Protein AF-A0A6B8RFM4-F1 (afdb_monomer_lite)

Structure (mmCIF, N/CA/C/O backbone):
data_AF-A0A6B8RFM4-F1
#
_entry.id   AF-A0A6B8RFM4-F1
#
loop_
_atom_site.group_PDB
_atom_site.id
_atom_site.type_symbol
_atom_site.label_atom_id
_atom_site.label_alt_id
_atom_site.label_comp_id
_atom_site.label_asym_id
_atom_site.label_entity_id
_atom_site.label_seq_id
_atom_site.pdbx_PDB_ins_code
_atom_site.Cartn_x
_atom_site.Cartn_y
_atom_site.Cartn_z
_atom_site.occupancy
_atom_site.B_iso_or_equiv
_atom_site.auth_seq_id
_atom_site.auth_comp_id
_atom_site.auth_asym_id
_atom_site.auth_atom_id
_atom_site.pdbx_PDB_model_num
ATOM 1 N N . MET A 1 1 ? -20.238 0.587 38.667 1.00 52.53 1 MET A N 1
ATOM 2 C CA . MET A 1 1 ? -18.972 1.293 38.981 1.00 52.53 1 MET A CA 1
ATOM 3 C C . MET A 1 1 ? -17.777 0.647 38.279 1.00 52.53 1 MET A C 1
ATOM 5 O O . MET A 1 1 ? -17.278 1.250 37.342 1.00 52.53 1 MET A O 1
ATOM 9 N N . ALA A 1 2 ? -17.365 -0.583 38.620 1.00 52.84 2 ALA A N 1
ATOM 10 C CA . ALA A 1 2 ? -16.204 -1.233 37.984 1.00 52.84 2 ALA A CA 1
ATOM 11 C C . ALA A 1 2 ? -16.351 -1.450 36.460 1.00 52.84 2 ALA A C 1
ATOM 13 O O . ALA A 1 2 ? -15.422 -1.159 35.716 1.00 52.84 2 ALA A O 1
ATOM 14 N N . ALA A 1 3 ? -17.536 -1.865 35.991 1.00 56.16 3 ALA A N 1
ATOM 15 C CA . ALA A 1 3 ? -17.809 -2.074 34.562 1.00 56.16 3 ALA A CA 1
ATOM 16 C C . ALA A 1 3 ? -17.709 -0.782 33.722 1.00 56.16 3 ALA A C 1
ATOM 18 O O . ALA A 1 3 ? -17.199 -0.810 32.604 1.00 56.16 3 ALA A O 1
ATOM 19 N N . LEU A 1 4 ? -18.133 0.352 34.294 1.00 63.03 4 LEU A N 1
ATOM 20 C CA . LEU A 1 4 ? -18.052 1.675 33.663 1.00 63.03 4 LEU A CA 1
ATOM 21 C C . LEU A 1 4 ? -16.602 2.179 33.588 1.00 63.03 4 LEU A C 1
ATOM 23 O O . LEU A 1 4 ? -16.192 2.753 32.586 1.00 63.03 4 LEU A O 1
ATOM 27 N N . LEU A 1 5 ? -15.794 1.917 34.620 1.00 68.81 5 LEU A N 1
ATOM 28 C CA . LEU A 1 5 ? -14.362 2.240 34.623 1.00 68.81 5 LEU A CA 1
ATOM 29 C C . LEU A 1 5 ? -13.587 1.420 33.582 1.00 68.81 5 LEU A C 1
ATOM 31 O O . LEU A 1 5 ? -12.747 1.973 32.873 1.00 68.81 5 LEU A O 1
ATOM 35 N N . SER A 1 6 ? -13.897 0.127 33.436 1.00 68.94 6 SER A N 1
ATOM 36 C CA . SER A 1 6 ? -13.276 -0.715 32.406 1.00 68.94 6 SER A CA 1
ATOM 37 C C . SER A 1 6 ? -13.669 -0.307 30.985 1.00 68.94 6 SER A C 1
ATOM 39 O O . SER A 1 6 ? -12.820 -0.329 30.098 1.00 68.94 6 SER A O 1
ATOM 41 N N . SER A 1 7 ? -14.919 0.115 30.756 1.00 64.62 7 SER A N 1
ATOM 42 C CA . SER A 1 7 ? -15.369 0.568 29.434 1.00 64.62 7 SER A CA 1
ATOM 43 C C . SER A 1 7 ? -14.769 1.921 29.049 1.00 64.62 7 SER A C 1
ATOM 45 O O . SER A 1 7 ? -14.331 2.090 27.915 1.00 64.62 7 SER A O 1
ATOM 47 N N . ILE A 1 8 ? -14.661 2.854 30.002 1.00 74.88 8 ILE A N 1
ATOM 48 C CA . ILE A 1 8 ? -13.979 4.144 29.806 1.00 74.88 8 ILE A CA 1
ATOM 49 C C . ILE A 1 8 ? -12.496 3.924 29.494 1.00 74.88 8 ILE A C 1
ATOM 51 O O . ILE A 1 8 ? -11.968 4.518 28.559 1.00 74.88 8 ILE A O 1
ATOM 55 N N . SER A 1 9 ? -11.826 3.029 30.226 1.00 74.00 9 SER A N 1
ATOM 56 C CA . SER A 1 9 ? -10.418 2.719 29.968 1.00 74.00 9 SER A CA 1
ATOM 57 C C . SER A 1 9 ? -10.200 2.107 28.583 1.00 74.00 9 SER A C 1
ATOM 59 O O . SER A 1 9 ? -9.166 2.369 27.976 1.00 74.00 9 SER A O 1
ATOM 61 N N . LEU A 1 10 ? -11.147 1.310 28.080 1.00 69.94 10 LEU A N 1
ATOM 62 C CA . LEU A 1 10 ? -11.058 0.691 26.758 1.00 69.94 10 LEU A CA 1
ATOM 63 C C . LEU A 1 10 ? -11.267 1.710 25.626 1.00 69.94 10 LEU A C 1
ATOM 65 O O . LEU A 1 10 ? -10.561 1.654 24.622 1.00 69.94 10 LEU A O 1
ATOM 69 N N . LEU A 1 11 ? -12.168 2.680 25.817 1.00 69.00 11 LEU A N 1
ATOM 70 C CA . LEU A 1 11 ? -12.361 3.806 24.893 1.00 69.00 11 LEU A CA 1
ATOM 71 C C . LEU A 1 11 ? -11.138 4.721 24.854 1.00 69.00 11 LEU A C 1
ATOM 73 O O . LEU A 1 11 ? -10.672 5.056 23.772 1.00 69.00 11 LEU A O 1
ATOM 77 N N . LEU A 1 12 ? -10.571 5.057 26.018 1.00 72.56 12 LEU A N 1
ATOM 78 C CA . LEU A 1 12 ? -9.352 5.869 26.120 1.00 72.56 12 LEU A CA 1
ATOM 79 C C . LEU A 1 12 ? -8.122 5.158 25.537 1.00 72.56 12 LEU A C 1
ATOM 81 O O . LEU A 1 12 ? -7.228 5.799 24.990 1.00 72.56 12 LEU A O 1
ATOM 85 N N . LEU A 1 13 ? -8.057 3.828 25.644 1.00 70.69 13 LEU A N 1
ATOM 86 C CA . LEU A 1 13 ? -6.995 3.047 25.013 1.00 70.69 13 LEU A CA 1
ATOM 87 C C . LEU A 1 13 ? -7.167 3.018 23.487 1.00 70.69 13 LEU A C 1
ATOM 89 O O . LEU A 1 13 ? -6.181 3.149 22.766 1.00 70.69 13 LEU A O 1
ATOM 93 N N . GLY A 1 14 ? -8.408 2.896 23.005 1.00 67.75 14 GLY A N 1
ATOM 94 C CA . GLY A 1 14 ? -8.749 2.984 21.586 1.00 67.75 14 GLY A CA 1
ATOM 95 C C . GLY A 1 14 ? -8.429 4.354 20.986 1.00 67.75 14 GLY A C 1
ATOM 96 O O . GLY A 1 14 ? -7.760 4.417 19.958 1.00 67.75 14 GLY A O 1
ATOM 97 N N . SER A 1 15 ? -8.820 5.443 21.653 1.00 69.44 15 SER A N 1
ATOM 98 C CA . SER A 1 15 ? -8.539 6.816 21.206 1.00 69.44 15 SER A CA 1
ATOM 99 C C . SER A 1 15 ? -7.036 7.106 21.163 1.00 69.44 15 SER A C 1
ATOM 101 O O . SER A 1 15 ? -6.520 7.665 20.192 1.00 69.44 15 SER A O 1
ATOM 103 N N . ARG A 1 16 ? -6.286 6.622 22.162 1.00 69.56 16 ARG A N 1
ATOM 104 C CA . ARG A 1 16 ? -4.822 6.725 22.201 1.00 69.56 16 ARG A CA 1
ATOM 105 C C . ARG A 1 16 ? -4.147 5.953 21.062 1.00 69.56 16 ARG A C 1
ATOM 107 O O . ARG A 1 16 ? -3.241 6.486 20.425 1.00 69.56 16 ARG A O 1
ATOM 114 N N . LEU A 1 17 ? -4.622 4.744 20.759 1.00 65.19 17 LEU A N 1
ATOM 115 C CA . LEU A 1 17 ? -4.169 3.951 19.608 1.00 65.19 17 LEU A CA 1
ATOM 116 C C . LEU A 1 17 ? -4.446 4.659 18.272 1.00 65.19 17 LEU A C 1
ATOM 118 O O . LEU A 1 17 ? -3.625 4.607 17.358 1.00 65.19 17 LEU A O 1
ATOM 122 N N . MET A 1 18 ? -5.581 5.349 18.158 1.00 62.81 18 MET A N 1
ATOM 123 C CA . MET A 1 18 ? -5.950 6.100 16.954 1.00 62.81 18 MET A CA 1
ATOM 124 C C . MET A 1 18 ? -5.060 7.332 16.740 1.00 62.81 18 MET A C 1
ATOM 126 O O . MET A 1 18 ? -4.626 7.579 15.609 1.00 62.81 18 MET A O 1
ATOM 130 N N . LEU A 1 19 ? -4.714 8.045 17.820 1.00 60.44 19 LEU A N 1
ATOM 131 C CA . LEU A 1 19 ? -3.758 9.159 17.801 1.00 60.44 19 LEU A CA 1
ATOM 132 C C . LEU A 1 19 ? -2.352 8.703 17.375 1.00 60.44 19 LEU A C 1
ATOM 134 O O . LEU A 1 19 ? -1.737 9.331 16.512 1.00 60.44 19 LEU A O 1
ATOM 138 N N . GLU A 1 20 ? -1.866 7.574 17.899 1.00 60.88 20 GLU A N 1
ATOM 139 C CA . GLU A 1 20 ? -0.554 7.006 17.539 1.00 60.88 20 GLU A CA 1
ATOM 140 C C . GLU A 1 20 ? -0.459 6.590 16.056 1.00 60.88 20 GLU A C 1
ATOM 142 O O . GLU A 1 20 ? 0.623 6.592 15.466 1.00 60.88 20 GLU A O 1
ATOM 147 N N . LEU A 1 21 ? -1.590 6.292 15.404 1.00 58.84 21 LEU A N 1
ATOM 148 C CA . LEU A 1 21 ? -1.656 5.892 13.991 1.00 58.84 21 LEU A CA 1
ATOM 149 C C . LEU A 1 21 ? -1.830 7.071 13.006 1.00 58.84 21 LEU A C 1
ATOM 151 O O . LEU A 1 21 ? -1.908 6.862 11.779 1.00 58.84 21 LEU A O 1
ATOM 155 N N . ASN A 1 22 ? -1.856 8.312 13.512 1.00 56.03 22 ASN A N 1
ATOM 156 C CA . ASN A 1 22 ? -1.957 9.560 12.744 1.00 56.03 22 ASN A CA 1
ATOM 157 C C . ASN A 1 22 ? -3.126 9.550 11.731 1.00 56.03 22 ASN A C 1
ATOM 159 O O . ASN A 1 22 ? -2.982 10.005 10.590 1.00 56.03 22 ASN A O 1
ATOM 163 N N . ILE A 1 23 ? -4.236 8.866 12.054 1.00 59.03 23 ILE A N 1
ATOM 164 C CA . ILE A 1 23 ? -5.500 8.869 11.288 1.00 59.03 23 ILE A CA 1
ATOM 165 C C . ILE A 1 23 ? -6.128 10.234 11.529 1.00 59.03 23 ILE A C 1
ATOM 167 O O . ILE A 1 23 ? -6.185 10.657 12.676 1.00 59.03 23 ILE A O 1
ATOM 171 N N . GLN A 1 24 ? -6.453 10.963 10.454 1.00 49.69 24 GLN A N 1
ATOM 172 C CA . GLN A 1 24 ? -6.840 12.370 10.556 1.00 49.69 24 GLN A CA 1
ATOM 173 C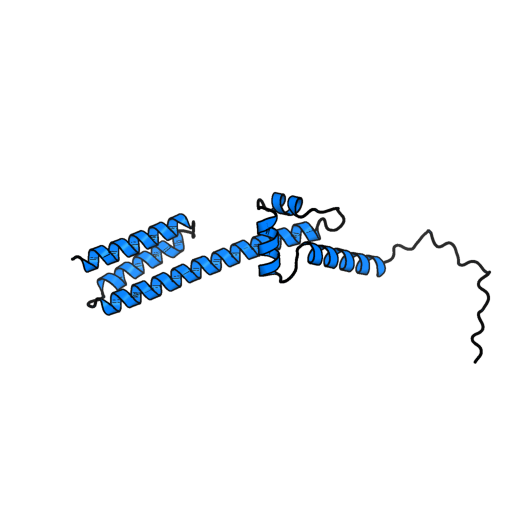 C . GLN A 1 24 ? -7.918 12.541 11.630 1.00 49.69 24 GLN A C 1
ATOM 175 O O . GLN A 1 24 ? -8.978 11.925 11.560 1.00 49.69 24 GLN A O 1
ATOM 180 N N . ALA A 1 25 ? -7.584 13.352 12.633 1.00 51.72 25 ALA A N 1
ATOM 181 C CA . ALA A 1 25 ? -8.282 13.469 13.908 1.00 51.72 25 ALA A CA 1
ATOM 182 C C . ALA A 1 25 ? -9.744 13.942 13.790 1.00 51.72 25 ALA A C 1
ATOM 184 O O . ALA A 1 25 ? -10.505 13.803 14.737 1.00 51.72 25 ALA A O 1
ATOM 185 N N . GLN A 1 26 ? -10.152 14.452 12.627 1.00 46.28 26 GLN A N 1
ATOM 186 C CA . GLN A 1 26 ? -11.404 15.185 12.465 1.00 46.28 26 GLN A CA 1
ATOM 187 C C . GLN A 1 26 ? -12.635 14.289 12.231 1.00 46.28 26 GLN A C 1
ATOM 189 O O . GLN A 1 26 ? -13.698 14.584 12.755 1.00 46.28 26 GLN A O 1
ATOM 194 N N . GLU A 1 27 ? -12.506 13.153 11.532 1.00 52.97 27 GLU A N 1
ATOM 195 C CA . GLU A 1 27 ? -13.623 12.191 11.375 1.00 52.97 27 GLU A CA 1
ATOM 196 C C . GLU A 1 27 ? -13.824 11.299 12.613 1.00 52.97 27 GLU A C 1
ATOM 198 O O . GLU A 1 27 ? -14.869 10.668 12.778 1.00 52.97 27 GLU A O 1
ATOM 203 N N . MET A 1 28 ? -12.813 11.211 13.482 1.00 52.06 28 MET A N 1
ATOM 204 C CA . MET A 1 28 ? -12.839 10.338 14.659 1.00 52.06 28 MET A CA 1
ATOM 205 C C . MET A 1 28 ? -13.440 11.021 15.884 1.00 52.06 28 MET A C 1
ATOM 207 O O . MET A 1 28 ? -14.125 10.353 16.653 1.00 52.06 28 MET A O 1
ATOM 211 N N . GLU A 1 29 ? -13.263 12.336 16.033 1.00 56.75 29 GLU A N 1
ATOM 212 C CA . GLU A 1 29 ? -13.833 13.107 17.147 1.00 56.75 29 GLU A CA 1
ATOM 213 C C . GLU A 1 29 ? -15.374 13.045 17.163 1.00 56.75 29 GLU A C 1
ATOM 215 O O . GLU A 1 29 ? -15.984 12.800 18.205 1.00 56.75 29 GLU A O 1
ATOM 220 N N . GLU A 1 30 ? -16.014 13.156 15.992 1.00 59.56 30 GLU A N 1
ATOM 221 C CA . GLU A 1 30 ? -17.473 13.028 15.850 1.00 59.56 30 GLU A CA 1
ATOM 222 C C . GLU A 1 30 ? -17.966 11.612 16.187 1.00 59.56 30 GLU A C 1
ATOM 224 O O . GLU A 1 30 ? -19.002 11.433 16.838 1.00 59.56 30 GLU A O 1
ATOM 229 N N . ARG A 1 31 ? -17.199 10.584 15.797 1.00 62.72 31 ARG A N 1
ATOM 230 C CA . ARG A 1 31 ? -17.524 9.188 16.116 1.00 62.72 31 ARG A CA 1
ATOM 231 C C . ARG A 1 31 ? -17.388 8.907 17.601 1.00 62.72 31 ARG A C 1
ATOM 233 O O . ARG A 1 31 ? -18.284 8.284 18.164 1.00 62.72 31 ARG A O 1
ATOM 240 N N . GLU A 1 32 ? -16.331 9.389 18.247 1.00 63.12 32 GLU A N 1
ATOM 241 C CA . GLU A 1 32 ? -16.162 9.242 19.692 1.00 63.12 32 GLU A CA 1
ATOM 242 C C . GLU A 1 32 ? -17.321 9.886 20.453 1.00 63.12 32 GLU A C 1
ATOM 244 O O . GLU A 1 32 ? -17.889 9.246 21.338 1.00 63.12 32 GLU A O 1
ATOM 249 N N . HIS A 1 33 ? -17.750 11.090 20.061 1.00 67.00 33 HIS A N 1
ATOM 250 C CA . HIS A 1 33 ? -18.893 11.755 20.689 1.00 67.00 33 HIS A CA 1
ATOM 251 C C . HIS A 1 33 ? -20.193 10.945 20.546 1.00 67.00 33 HIS A C 1
ATOM 253 O O . HIS A 1 33 ? -20.909 10.735 21.526 1.00 67.00 33 HIS A O 1
ATOM 259 N N . SER A 1 34 ? -20.456 10.398 19.354 1.00 68.88 34 SER A N 1
ATOM 260 C CA . SER A 1 34 ? -21.627 9.541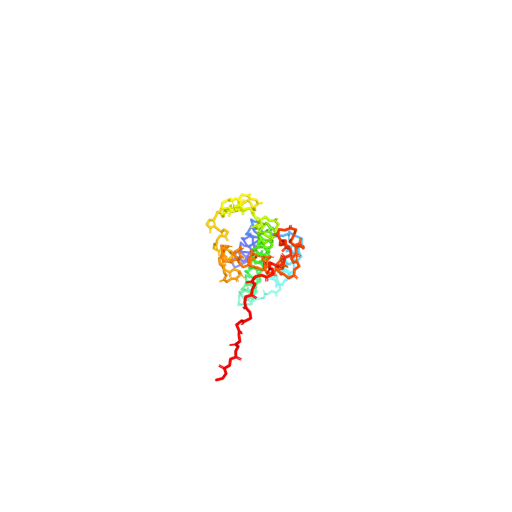 19.120 1.00 68.88 34 SER A CA 1
ATOM 261 C C . SER A 1 34 ? -21.588 8.238 19.934 1.00 68.88 34 SER A C 1
ATOM 263 O O . SER A 1 34 ? -22.610 7.787 20.450 1.00 68.88 34 SER A O 1
ATOM 265 N N . LEU A 1 35 ? -20.403 7.647 20.117 1.00 67.75 35 LEU A N 1
ATOM 266 C CA . LEU A 1 35 ? -20.228 6.417 20.887 1.00 67.75 35 LEU A CA 1
ATOM 267 C C . LEU A 1 35 ? -20.472 6.652 22.376 1.00 67.75 35 LEU A C 1
ATOM 269 O O . LEU A 1 35 ? -21.118 5.821 23.014 1.00 67.75 35 LEU A O 1
ATOM 273 N N . TRP A 1 36 ? -20.027 7.790 22.917 1.00 66.00 36 TRP A N 1
ATOM 274 C CA . TRP A 1 36 ? -20.318 8.171 24.299 1.00 66.00 36 TRP A CA 1
ATOM 275 C C . TRP A 1 36 ? -21.823 8.255 24.568 1.00 66.00 36 TRP A C 1
ATOM 277 O O . TRP A 1 36 ? -22.284 7.711 25.574 1.00 66.00 36 TRP A O 1
ATOM 287 N N . GLU A 1 37 ? -22.607 8.840 23.658 1.00 70.06 37 GLU A N 1
ATOM 288 C CA . GLU A 1 37 ? -24.067 8.886 23.809 1.00 70.06 37 GLU A CA 1
ATOM 289 C C . GLU A 1 37 ? -24.719 7.499 23.790 1.00 70.06 37 GLU A C 1
ATOM 291 O O . GLU A 1 37 ? -25.631 7.235 24.579 1.00 70.06 37 GLU A O 1
ATOM 296 N N . LEU A 1 38 ? -24.266 6.598 22.912 1.00 70.50 38 LEU A N 1
ATOM 297 C CA . LEU A 1 38 ? -24.808 5.241 22.869 1.00 70.50 38 LEU A CA 1
ATOM 298 C C . LEU A 1 38 ? -24.403 4.418 24.098 1.00 70.50 38 LEU A C 1
ATOM 300 O O . LEU A 1 38 ? -25.215 3.646 24.598 1.00 70.50 38 LEU A O 1
ATOM 304 N N . ILE A 1 39 ? -23.180 4.583 24.607 1.00 70.44 39 ILE A N 1
ATOM 305 C CA . ILE A 1 39 ? -22.674 3.849 25.777 1.00 70.44 39 ILE A CA 1
ATOM 306 C C . ILE A 1 39 ? -23.445 4.221 27.044 1.00 70.44 39 ILE A C 1
ATOM 308 O O . ILE A 1 39 ? -23.758 3.344 27.845 1.00 70.44 39 ILE A O 1
ATOM 312 N N . ILE A 1 40 ? -23.788 5.500 27.210 1.00 69.50 40 ILE A N 1
ATOM 313 C CA . ILE A 1 40 ? -24.563 5.989 28.360 1.00 69.50 40 ILE A CA 1
ATOM 314 C C . ILE A 1 40 ? -26.012 5.472 28.325 1.00 69.50 40 ILE A C 1
ATOM 316 O O . ILE A 1 40 ? -26.624 5.298 29.376 1.00 69.50 40 ILE A O 1
ATOM 320 N N . LYS A 1 41 ? -26.555 5.189 27.134 1.00 73.62 41 LYS A N 1
ATOM 321 C CA . LYS A 1 41 ? -27.925 4.679 26.950 1.00 73.62 41 LYS A CA 1
ATOM 322 C C . LYS A 1 41 ? -28.069 3.166 27.137 1.00 73.62 41 LYS A C 1
ATOM 324 O O . LYS A 1 41 ? -29.197 2.681 27.133 1.00 73.62 41 LYS A O 1
ATOM 329 N N . GLN A 1 42 ? -26.977 2.413 27.275 1.00 65.75 42 GLN A N 1
ATOM 330 C CA . GLN A 1 42 ? -27.056 0.958 27.406 1.00 65.75 42 GLN A CA 1
ATOM 331 C C . GLN A 1 42 ? -27.245 0.521 28.861 1.00 65.75 42 GLN A C 1
ATOM 333 O O . GLN A 1 42 ? -26.414 0.798 29.724 1.00 65.75 42 GLN A O 1
ATOM 338 N N . GLU A 1 43 ? -28.316 -0.231 29.119 1.00 66.00 43 GLU A N 1
ATOM 339 C CA . GLU A 1 43 ? -28.641 -0.757 30.452 1.00 66.00 43 GLU A CA 1
ATOM 340 C C . GLU A 1 43 ? -27.946 -2.094 30.755 1.00 66.00 43 GLU A C 1
ATOM 342 O O . GLU A 1 43 ? -27.811 -2.473 31.921 1.00 66.00 43 GLU A O 1
ATOM 347 N N . THR A 1 44 ? -27.468 -2.815 29.730 1.00 74.12 44 THR A N 1
ATOM 348 C CA . THR A 1 44 ? -26.880 -4.151 29.899 1.00 74.12 44 THR A CA 1
ATOM 349 C C . THR A 1 44 ? -25.415 -4.234 29.465 1.00 74.12 44 THR A C 1
ATOM 351 O O . THR A 1 44 ? -24.974 -3.661 28.468 1.00 74.12 44 THR A O 1
ATOM 354 N N . ILE A 1 45 ? -24.643 -5.035 30.207 1.00 72.00 45 ILE A N 1
ATOM 355 C CA . ILE A 1 45 ? -23.234 -5.343 29.905 1.00 72.00 45 ILE A CA 1
ATOM 356 C C . ILE A 1 45 ? -23.092 -6.054 28.547 1.00 72.00 45 ILE A C 1
ATOM 358 O O . ILE A 1 45 ? -22.076 -5.904 27.867 1.00 72.00 45 ILE A O 1
ATOM 362 N N . LEU A 1 46 ? -24.104 -6.828 28.142 1.00 73.75 46 LEU A N 1
ATOM 363 C CA . LEU A 1 46 ? -24.107 -7.569 26.881 1.00 73.75 46 LEU A CA 1
ATOM 364 C C . LEU A 1 46 ? -24.172 -6.633 25.674 1.00 73.75 46 LEU A C 1
ATOM 366 O O . LEU A 1 46 ? -23.430 -6.830 24.711 1.00 73.75 46 LEU A O 1
ATOM 370 N N . ASP A 1 47 ? -25.014 -5.606 25.733 1.00 73.56 47 ASP A N 1
ATOM 371 C CA . ASP A 1 47 ? -25.156 -4.656 24.632 1.00 73.56 47 ASP A CA 1
ATOM 372 C C . ASP A 1 47 ? -23.955 -3.712 24.544 1.00 73.56 47 ASP A C 1
ATOM 374 O O . ASP A 1 47 ? -23.482 -3.401 23.450 1.00 73.56 47 ASP A O 1
ATOM 378 N N . LEU A 1 48 ? -23.367 -3.366 25.692 1.00 70.25 48 LEU A N 1
ATOM 379 C CA . LEU A 1 48 ? -22.108 -2.627 25.744 1.00 70.25 48 LEU A CA 1
ATOM 380 C C . LEU A 1 48 ? -20.955 -3.418 25.106 1.00 70.25 48 LEU A C 1
ATOM 382 O O . LEU A 1 48 ? -20.175 -2.858 24.336 1.00 70.25 48 LEU A O 1
ATOM 386 N N . ARG A 1 49 ? -20.869 -4.732 25.358 1.00 73.19 49 ARG A N 1
ATOM 387 C CA . ARG A 1 49 ? -19.868 -5.600 24.718 1.00 73.19 49 ARG A CA 1
ATOM 388 C C . ARG A 1 49 ? -20.013 -5.608 23.194 1.00 73.19 49 ARG A C 1
ATOM 390 O O . ARG A 1 49 ? -19.007 -5.473 22.504 1.00 73.19 49 ARG A O 1
ATOM 397 N N . LYS A 1 50 ? -21.238 -5.738 22.675 1.00 78.00 50 LYS A N 1
ATOM 398 C CA . LYS A 1 50 ? -21.499 -5.722 21.222 1.00 78.00 50 LYS A CA 1
ATOM 399 C C . LYS A 1 50 ? -21.092 -4.397 20.581 1.00 78.00 50 LYS A C 1
ATOM 401 O O . LYS A 1 50 ? -20.532 -4.387 19.490 1.00 78.00 50 LYS A O 1
ATOM 406 N N . LEU A 1 51 ? -21.357 -3.287 21.265 1.00 74.81 51 LEU A N 1
ATOM 407 C CA . LEU A 1 51 ? -21.024 -1.954 20.771 1.00 74.81 51 LEU A CA 1
ATOM 408 C C . LEU A 1 51 ? -19.508 -1.745 20.680 1.00 74.81 51 LEU A C 1
ATOM 410 O O . LEU A 1 51 ? -19.006 -1.263 19.667 1.00 74.81 51 LEU A O 1
ATOM 414 N N . VAL A 1 52 ? -18.773 -2.186 21.703 1.00 72.38 52 VAL A N 1
ATOM 415 C CA . VAL A 1 52 ? -17.304 -2.187 21.701 1.00 72.38 52 VAL A CA 1
ATOM 416 C C . VAL A 1 52 ? -16.748 -3.072 20.586 1.00 72.38 52 VAL A C 1
ATOM 418 O O . VAL A 1 52 ? -15.824 -2.668 19.886 1.00 72.38 52 VAL A O 1
ATOM 421 N N . GLU A 1 53 ? -17.299 -4.271 20.408 1.00 77.19 53 GLU A N 1
ATOM 422 C CA . GLU A 1 53 ? -16.861 -5.199 19.363 1.00 77.19 53 GLU A CA 1
ATOM 423 C C . GLU A 1 53 ? -17.046 -4.597 17.964 1.00 77.19 53 GLU A C 1
ATOM 425 O O . GLU A 1 53 ? -16.108 -4.597 17.167 1.00 77.19 53 GLU A O 1
ATOM 430 N N . SER A 1 54 ? -18.205 -3.986 17.701 1.00 77.56 54 SER A N 1
ATOM 431 C CA . SER A 1 54 ? -18.461 -3.254 16.456 1.00 77.56 54 SER A CA 1
ATOM 432 C C . SER A 1 54 ? -17.463 -2.113 16.246 1.00 77.56 54 SER A C 1
ATOM 434 O O . SER A 1 54 ? -16.909 -1.972 15.157 1.00 77.56 54 SER A O 1
ATOM 436 N N . TYR A 1 55 ? -17.190 -1.327 17.291 1.00 75.19 55 TYR A N 1
ATOM 437 C CA . TYR A 1 55 ? -16.243 -0.216 17.215 1.00 75.19 55 TYR A CA 1
ATOM 438 C C . TYR A 1 55 ? -14.823 -0.685 16.873 1.00 75.19 55 TYR A C 1
ATOM 440 O O . TYR A 1 55 ? -14.171 -0.114 16.000 1.00 75.19 55 TYR A O 1
ATOM 448 N N . LEU A 1 56 ? -14.348 -1.756 17.514 1.00 70.94 56 LEU A N 1
ATOM 449 C CA . LEU A 1 56 ? -13.019 -2.306 17.242 1.00 70.94 56 LEU A CA 1
ATOM 450 C C . LEU A 1 56 ? -12.900 -2.841 15.812 1.00 70.94 56 LEU A C 1
ATOM 452 O O . LEU A 1 56 ? -11.871 -2.631 15.171 1.00 70.94 56 LEU A O 1
ATOM 456 N N . ILE A 1 57 ? -13.947 -3.484 15.287 1.00 79.44 57 ILE A N 1
ATOM 457 C CA . ILE A 1 57 ? -13.979 -3.944 13.892 1.00 79.44 57 ILE A CA 1
ATOM 458 C C . ILE A 1 57 ? -13.871 -2.756 12.929 1.00 79.44 57 ILE A C 1
ATOM 460 O O . ILE A 1 57 ? -13.083 -2.803 11.981 1.00 79.44 57 ILE A O 1
ATOM 464 N N . ASP A 1 58 ? -14.608 -1.675 13.184 1.00 75.12 58 ASP A N 1
ATOM 465 C CA . ASP A 1 58 ? -14.548 -0.464 12.365 1.00 75.12 58 ASP A CA 1
ATOM 466 C C . ASP A 1 58 ? -13.168 0.193 12.400 1.00 75.12 58 ASP A C 1
ATOM 468 O O . ASP A 1 58 ? -12.632 0.564 11.353 1.00 75.12 58 ASP A O 1
ATOM 472 N N . VAL A 1 59 ? -12.552 0.271 13.579 1.00 70.50 59 VAL A N 1
ATOM 473 C CA . VAL A 1 59 ? -11.176 0.754 13.740 1.00 70.50 59 VAL A CA 1
ATOM 474 C C . VAL A 1 59 ? -10.198 -0.121 12.949 1.00 70.50 59 VAL A C 1
ATOM 476 O O . VAL A 1 59 ? -9.397 0.398 12.168 1.00 70.50 59 VAL A O 1
ATOM 479 N N . CYS A 1 60 ? -10.282 -1.448 13.075 1.00 74.88 60 CYS A N 1
ATOM 480 C CA . CYS A 1 60 ? -9.442 -2.375 12.315 1.00 74.88 60 CYS A CA 1
ATOM 481 C C . CYS A 1 60 ? -9.606 -2.199 10.797 1.00 74.88 60 CYS A C 1
ATOM 483 O O . CYS A 1 60 ? -8.606 -2.193 10.071 1.00 74.88 60 CYS A O 1
ATOM 485 N N . ARG A 1 61 ? -10.841 -2.009 10.318 1.00 76.19 61 ARG A N 1
ATOM 486 C CA . ARG A 1 61 ? -11.141 -1.754 8.904 1.00 76.19 61 ARG A CA 1
ATOM 487 C C . ARG A 1 61 ? -10.480 -0.469 8.409 1.00 76.19 61 ARG A C 1
ATOM 489 O O . ARG A 1 61 ? -9.763 -0.507 7.412 1.00 76.19 61 ARG A O 1
ATOM 496 N N . LEU A 1 62 ? -10.641 0.635 9.134 1.00 69.56 62 LEU A N 1
ATOM 497 C CA . LEU A 1 62 ? -10.067 1.938 8.778 1.00 69.56 62 LEU A CA 1
ATOM 498 C C . LEU A 1 62 ? -8.532 1.910 8.739 1.00 69.56 62 LEU A C 1
ATOM 500 O O . LEU A 1 62 ? -7.902 2.481 7.843 1.00 69.56 62 LEU A O 1
ATOM 504 N N . ILE A 1 63 ? -7.908 1.196 9.682 1.00 70.94 63 ILE A N 1
ATOM 505 C CA . ILE A 1 63 ? -6.456 0.970 9.682 1.00 70.94 63 ILE A CA 1
ATOM 506 C C . ILE A 1 63 ? -6.035 0.200 8.422 1.00 70.94 63 ILE A C 1
ATOM 508 O O . ILE A 1 63 ? -5.036 0.556 7.788 1.00 70.94 63 ILE A O 1
ATOM 512 N N . GLY A 1 64 ? -6.790 -0.838 8.051 1.00 69.88 64 GLY A N 1
ATOM 513 C CA . GLY A 1 64 ? -6.560 -1.629 6.843 1.00 69.88 64 GLY A CA 1
ATOM 514 C C . GLY A 1 64 ? -6.663 -0.798 5.563 1.00 69.88 64 GLY A C 1
ATOM 515 O O . GLY A 1 64 ? -5.732 -0.791 4.755 1.00 69.88 64 GLY A O 1
ATOM 516 N N . GLU A 1 65 ? -7.744 -0.034 5.411 1.00 67.88 65 GLU A N 1
ATOM 517 C CA . GLU A 1 65 ? -7.993 0.833 4.252 1.00 67.88 65 GLU A CA 1
ATOM 518 C C . GLU A 1 65 ? -6.888 1.880 4.078 1.00 67.88 65 GLU A C 1
ATOM 520 O O . GLU A 1 65 ? -6.368 2.066 2.977 1.00 67.88 65 GLU A O 1
ATOM 525 N N . LYS A 1 66 ? -6.430 2.503 5.168 1.00 66.88 66 LYS A N 1
ATOM 526 C CA . LYS A 1 66 ? -5.348 3.493 5.113 1.00 66.88 66 LYS A CA 1
ATOM 527 C C . LYS A 1 66 ? -3.990 2.873 4.785 1.00 66.88 66 LYS A C 1
ATOM 529 O O . LYS A 1 66 ? -3.199 3.478 4.056 1.00 66.88 66 LYS A O 1
ATOM 534 N N . ARG A 1 67 ? -3.692 1.679 5.310 1.00 66.31 67 ARG A N 1
ATOM 535 C CA . ARG A 1 67 ? -2.477 0.929 4.939 1.00 66.31 67 ARG A CA 1
ATOM 536 C C . ARG A 1 67 ? -2.506 0.544 3.459 1.00 66.31 67 ARG A C 1
ATOM 538 O O . ARG A 1 67 ? -1.489 0.705 2.784 1.00 66.31 67 ARG A O 1
ATOM 545 N N . SER A 1 68 ? -3.662 0.129 2.938 1.00 67.44 68 SER A N 1
ATOM 546 C CA . SER A 1 68 ? -3.855 -0.136 1.505 1.00 67.44 68 SER A CA 1
ATOM 547 C C . SER A 1 68 ? -3.737 1.142 0.657 1.00 67.44 68 SER A C 1
ATOM 549 O O . SER A 1 68 ? -3.071 1.153 -0.370 1.00 67.44 68 SER A O 1
ATOM 551 N N . GLY A 1 69 ? -4.290 2.272 1.106 1.00 72.50 69 GLY A N 1
ATOM 552 C CA . GLY A 1 69 ? -4.161 3.554 0.404 1.00 72.50 69 GLY A CA 1
ATOM 553 C C . GLY A 1 69 ? -2.714 4.053 0.329 1.00 72.50 69 GLY A C 1
ATOM 554 O O . GLY A 1 69 ? -2.241 4.450 -0.736 1.00 72.50 69 GLY A O 1
ATOM 555 N N . LYS A 1 70 ? -1.971 3.977 1.443 1.00 71.00 70 LYS A N 1
ATOM 556 C CA . LYS A 1 70 ? -0.542 4.334 1.477 1.00 71.00 70 LYS A CA 1
ATOM 557 C C . LYS A 1 70 ? 0.302 3.420 0.593 1.00 71.00 70 LYS A C 1
ATOM 559 O O . LYS A 1 70 ? 1.173 3.912 -0.116 1.00 71.00 70 LYS A O 1
ATOM 564 N N . SER A 1 71 ? 0.058 2.110 0.633 1.00 75.69 71 SER A N 1
ATOM 565 C CA . SER A 1 71 ? 0.777 1.154 -0.216 1.00 75.69 71 SER A CA 1
ATOM 566 C C . SER A 1 71 ? 0.502 1.402 -1.694 1.00 75.69 71 SER A C 1
ATOM 568 O O . SER A 1 71 ? 1.460 1.553 -2.444 1.00 75.69 71 SER A O 1
ATOM 570 N N . LYS A 1 72 ? -0.759 1.590 -2.104 1.00 81.00 72 LYS A N 1
ATOM 571 C CA . LYS A 1 72 ? -1.115 1.973 -3.482 1.00 81.00 72 LYS A CA 1
ATOM 572 C C . LYS A 1 72 ? -0.386 3.231 -3.956 1.00 81.00 72 LYS A C 1
ATOM 574 O O . LYS A 1 72 ? 0.216 3.209 -5.026 1.00 81.00 72 LYS A O 1
ATOM 579 N N . ASN A 1 73 ? -0.350 4.284 -3.138 1.00 84.19 73 ASN A N 1
ATOM 580 C CA . ASN A 1 73 ? 0.374 5.515 -3.473 1.00 84.19 73 ASN A CA 1
ATOM 581 C C . ASN A 1 73 ? 1.886 5.271 -3.666 1.00 84.19 73 ASN A C 1
ATOM 583 O O . ASN A 1 73 ? 2.499 5.790 -4.599 1.00 84.19 73 ASN A O 1
ATOM 587 N N . VAL A 1 74 ? 2.490 4.430 -2.819 1.00 86.94 74 VAL A N 1
ATOM 588 C CA . VAL A 1 74 ? 3.896 4.019 -2.963 1.00 86.94 74 VAL A CA 1
ATOM 589 C C . VAL A 1 74 ? 4.112 3.234 -4.261 1.00 86.94 74 VAL A C 1
ATOM 591 O O . VAL A 1 74 ? 5.073 3.511 -4.975 1.00 86.94 74 VAL A O 1
ATOM 594 N N . ILE A 1 75 ? 3.220 2.301 -4.607 1.00 90.44 75 ILE A N 1
ATOM 595 C CA . ILE A 1 75 ? 3.298 1.532 -5.859 1.00 90.44 75 ILE A CA 1
ATOM 596 C C . ILE A 1 75 ? 3.213 2.441 -7.085 1.00 90.44 75 ILE A C 1
ATOM 598 O O . ILE A 1 75 ? 3.992 2.268 -8.022 1.00 90.44 75 ILE A O 1
ATOM 602 N N . GLU A 1 76 ? 2.310 3.418 -7.089 1.00 89.44 76 GLU A N 1
ATOM 603 C CA . GLU A 1 76 ? 2.189 4.389 -8.181 1.00 89.44 76 GLU A CA 1
ATOM 604 C C . GLU A 1 76 ? 3.461 5.221 -8.349 1.00 89.44 76 GLU A C 1
ATOM 606 O O . GLU A 1 76 ? 3.935 5.401 -9.472 1.00 89.44 76 GLU A O 1
ATOM 611 N N . ARG A 1 77 ? 4.075 5.663 -7.242 1.00 88.81 77 ARG A N 1
ATOM 612 C CA . ARG A 1 77 ? 5.376 6.346 -7.288 1.00 88.81 77 ARG A CA 1
ATOM 613 C C . ARG A 1 77 ? 6.457 5.442 -7.872 1.00 88.81 77 ARG A C 1
ATOM 615 O O . ARG A 1 77 ? 7.160 5.875 -8.778 1.00 88.81 77 ARG A O 1
ATOM 622 N N . ILE A 1 78 ? 6.546 4.186 -7.425 1.00 91.19 78 ILE A N 1
ATOM 623 C CA . ILE A 1 78 ? 7.503 3.206 -7.965 1.00 91.19 78 ILE A CA 1
ATOM 624 C C . ILE A 1 78 ? 7.299 3.025 -9.479 1.00 91.19 78 ILE A C 1
ATOM 626 O O . ILE A 1 78 ? 8.269 3.088 -10.235 1.00 91.19 78 ILE A O 1
ATOM 630 N N . ARG A 1 79 ? 6.051 2.871 -9.947 1.00 92.44 79 ARG A N 1
ATOM 631 C CA . ARG A 1 79 ? 5.739 2.788 -11.387 1.00 92.44 79 ARG A CA 1
ATOM 632 C C . ARG A 1 79 ? 6.173 4.037 -12.138 1.00 92.44 79 ARG A C 1
ATOM 634 O O . ARG A 1 79 ? 6.851 3.914 -13.149 1.00 92.44 79 ARG A O 1
ATOM 641 N N . SER A 1 80 ? 5.868 5.224 -11.615 1.00 91.50 80 SER A N 1
ATOM 642 C CA . SER A 1 80 ? 6.275 6.475 -12.256 1.00 91.50 80 SER A CA 1
ATOM 643 C C . SER A 1 80 ? 7.793 6.610 -12.382 1.00 91.50 80 SER A C 1
ATOM 645 O O . SER A 1 80 ? 8.245 7.195 -13.365 1.00 91.50 80 SER A O 1
ATOM 647 N N . VAL A 1 81 ? 8.572 6.134 -11.408 1.00 90.81 81 VAL A N 1
ATOM 648 C CA . VAL A 1 81 ? 10.042 6.166 -11.481 1.00 90.81 81 VAL A CA 1
ATOM 649 C C . VAL A 1 81 ? 10.528 5.237 -12.591 1.00 90.81 81 VAL A C 1
ATOM 651 O O . VAL A 1 81 ? 11.303 5.654 -13.452 1.00 90.81 81 VAL A O 1
ATOM 654 N N . MET A 1 82 ? 10.018 4.002 -12.624 1.00 91.31 82 MET A N 1
ATOM 655 C CA . MET A 1 82 ? 10.385 3.025 -13.652 1.00 91.31 82 MET A CA 1
ATOM 656 C C . MET A 1 82 ? 9.984 3.482 -15.056 1.00 91.31 82 MET A C 1
ATOM 658 O O . MET A 1 82 ? 10.791 3.373 -15.970 1.00 91.31 82 MET A O 1
ATOM 662 N N . ASP A 1 83 ? 8.785 4.038 -15.236 1.00 89.06 83 ASP A N 1
ATOM 663 C CA . ASP A 1 83 ? 8.296 4.480 -16.547 1.00 89.06 83 ASP A CA 1
ATOM 664 C C . ASP A 1 83 ? 9.066 5.696 -17.086 1.00 89.06 83 ASP A C 1
ATOM 666 O O . ASP A 1 83 ? 9.182 5.859 -18.298 1.00 89.06 83 ASP A O 1
ATOM 670 N N . LYS A 1 84 ? 9.625 6.544 -16.211 1.00 89.50 84 LYS A N 1
ATOM 671 C CA . LYS A 1 84 ? 10.442 7.701 -16.618 1.00 89.50 84 LYS A CA 1
ATOM 672 C C . LYS A 1 84 ? 11.894 7.335 -16.913 1.00 89.50 84 LYS A C 1
ATOM 674 O O . LYS A 1 84 ? 12.506 7.957 -17.772 1.00 89.50 84 LYS A O 1
ATOM 679 N N .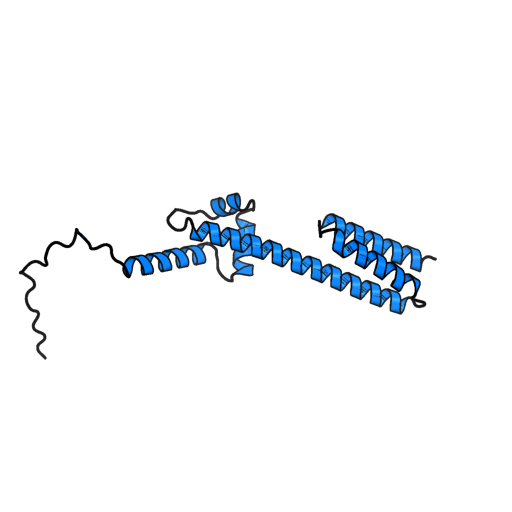 ARG A 1 85 ? 12.444 6.352 -16.195 1.00 89.25 85 ARG A N 1
ATOM 680 C CA . ARG A 1 85 ? 13.878 6.010 -16.213 1.00 89.25 85 ARG A CA 1
ATOM 681 C C . ARG A 1 85 ? 14.152 4.586 -16.708 1.00 89.25 85 ARG A C 1
ATOM 683 O O . ARG A 1 85 ? 15.210 4.026 -16.435 1.00 89.25 85 ARG A O 1
ATOM 690 N N . TYR A 1 86 ? 13.222 3.983 -17.456 1.00 88.44 86 TYR A N 1
ATOM 691 C CA . TYR A 1 86 ? 13.349 2.597 -17.936 1.00 88.44 86 TYR A CA 1
ATOM 692 C C . TYR A 1 86 ? 14.589 2.366 -18.815 1.00 88.44 86 TYR A C 1
ATOM 694 O O . TYR A 1 86 ? 15.078 1.237 -18.893 1.00 88.44 86 TYR A O 1
ATOM 702 N N . SER A 1 87 ? 15.083 3.410 -19.487 1.00 86.06 87 SER A N 1
ATOM 703 C CA . SER A 1 87 ? 16.266 3.379 -20.352 1.00 86.06 87 SER A CA 1
ATOM 704 C C . SER A 1 87 ? 17.587 3.356 -19.578 1.00 86.06 87 SER A C 1
ATOM 706 O O . SER A 1 87 ? 18.616 2.995 -20.142 1.00 86.06 87 SER A O 1
ATOM 708 N N . GLU A 1 88 ? 17.578 3.730 -18.299 1.00 88.81 88 GLU A N 1
ATOM 709 C CA . GLU A 1 88 ? 18.762 3.739 -17.442 1.00 88.81 88 GLU A CA 1
ATOM 710 C C . GLU A 1 88 ? 19.006 2.364 -16.804 1.00 88.81 88 GLU A C 1
ATOM 712 O O . GLU A 1 88 ? 18.117 1.505 -16.742 1.00 88.81 88 GLU A O 1
ATOM 717 N N . ASN A 1 89 ? 20.216 2.154 -16.277 1.00 84.56 89 ASN A N 1
A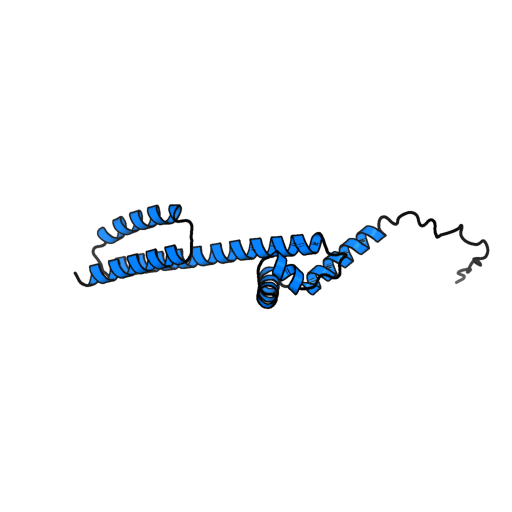TOM 718 C CA . ASN A 1 89 ? 20.521 0.986 -15.455 1.00 84.56 89 ASN A CA 1
ATOM 719 C C . ASN A 1 89 ? 19.984 1.191 -14.028 1.00 84.56 89 ASN A C 1
ATOM 721 O O . ASN A 1 89 ? 20.727 1.532 -13.113 1.00 84.56 89 ASN A O 1
ATOM 725 N N . LEU A 1 90 ? 18.666 1.058 -13.881 1.00 86.81 90 LEU A N 1
ATOM 726 C CA . LEU A 1 90 ? 17.944 1.310 -12.639 1.00 86.81 90 LEU A CA 1
ATOM 727 C C . LEU A 1 90 ? 18.119 0.139 -11.657 1.00 86.81 90 LEU A C 1
ATOM 729 O O . LEU A 1 90 ? 17.662 -0.973 -11.938 1.00 86.81 90 LEU A O 1
ATOM 733 N N . LEU A 1 91 ? 18.745 0.381 -10.502 1.00 89.81 91 LEU A N 1
ATOM 734 C CA . LEU A 1 91 ? 18.807 -0.599 -9.417 1.00 89.81 91 LEU A CA 1
ATOM 735 C C . LEU A 1 91 ? 17.594 -0.449 -8.493 1.00 89.81 91 LEU A C 1
ATOM 737 O O . LEU A 1 91 ? 17.064 0.645 -8.294 1.00 89.81 91 LEU A O 1
ATOM 741 N N . VAL A 1 92 ? 17.184 -1.550 -7.862 1.00 89.44 92 VAL A N 1
ATOM 742 C CA . VAL A 1 92 ? 16.104 -1.541 -6.858 1.00 89.44 92 VAL A CA 1
ATOM 743 C C . VAL A 1 92 ? 16.419 -0.563 -5.718 1.00 89.44 92 VAL A C 1
ATOM 745 O O . VAL A 1 92 ? 15.528 0.150 -5.262 1.00 89.44 92 VAL A O 1
ATOM 748 N N . ASP A 1 93 ? 17.686 -0.474 -5.310 1.00 90.31 93 ASP A N 1
ATOM 749 C CA . ASP A 1 93 ? 18.151 0.453 -4.273 1.00 90.31 93 ASP A CA 1
ATOM 750 C C . ASP A 1 93 ? 17.953 1.928 -4.650 1.00 90.31 93 ASP A C 1
ATOM 752 O O . ASP A 1 93 ? 17.693 2.756 -3.775 1.00 90.31 93 ASP A O 1
ATOM 756 N N . ASP A 1 94 ? 18.040 2.271 -5.936 1.00 89.25 94 ASP A N 1
ATOM 757 C CA . ASP A 1 94 ? 17.846 3.647 -6.402 1.00 89.25 94 ASP A CA 1
ATOM 758 C C . ASP A 1 94 ? 16.372 4.044 -6.320 1.00 89.25 94 ASP A C 1
ATOM 760 O O . ASP A 1 94 ? 16.037 5.120 -5.822 1.00 89.25 94 ASP A O 1
ATOM 764 N N . ILE A 1 95 ? 15.482 3.131 -6.718 1.00 89.94 95 ILE A N 1
ATOM 765 C CA . ILE A 1 95 ? 14.030 3.302 -6.588 1.00 89.94 95 ILE A CA 1
ATOM 766 C C . ILE A 1 95 ? 13.656 3.439 -5.109 1.00 89.94 95 ILE A C 1
ATOM 768 O O . ILE A 1 95 ? 12.875 4.318 -4.745 1.00 89.94 95 ILE A O 1
ATOM 772 N N . ALA A 1 96 ? 14.233 2.591 -4.253 1.00 88.94 96 ALA A N 1
ATOM 773 C CA . ALA A 1 96 ? 13.978 2.575 -2.817 1.00 88.94 96 ALA A CA 1
ATOM 774 C C . ALA A 1 96 ? 14.314 3.923 -2.161 1.00 88.94 96 ALA A C 1
ATOM 776 O O . ALA A 1 96 ? 13.503 4.458 -1.401 1.00 88.94 96 ALA A O 1
ATOM 777 N N . LYS A 1 97 ? 15.457 4.521 -2.522 1.00 86.94 97 LYS A N 1
ATOM 778 C CA . LYS A 1 97 ? 15.861 5.857 -2.054 1.00 86.94 97 LYS A CA 1
ATOM 779 C C . LYS A 1 97 ? 14.880 6.947 -2.485 1.00 86.94 97 LYS A C 1
ATOM 781 O O . LYS A 1 97 ? 14.538 7.802 -1.675 1.00 86.94 97 LYS A O 1
ATOM 786 N N . GLU A 1 98 ? 14.394 6.904 -3.723 1.00 85.19 98 GLU A N 1
ATOM 787 C CA . GLU A 1 98 ? 13.488 7.921 -4.280 1.00 85.19 98 GLU A CA 1
ATOM 788 C C . GLU A 1 98 ? 12.088 7.898 -3.637 1.00 85.19 98 GLU A C 1
ATOM 790 O O . GLU A 1 98 ? 11.413 8.927 -3.516 1.00 85.19 98 GLU A O 1
ATOM 795 N N . VAL A 1 99 ? 11.660 6.727 -3.157 1.00 84.25 99 VAL A N 1
ATOM 796 C CA . VAL A 1 99 ? 10.419 6.574 -2.381 1.00 84.25 99 VAL A CA 1
ATOM 797 C C . VAL A 1 99 ? 10.635 6.577 -0.864 1.00 84.25 99 VAL A C 1
ATOM 799 O O . VAL A 1 99 ? 9.665 6.410 -0.127 1.00 84.25 99 VAL A O 1
ATOM 802 N N . TYR A 1 100 ? 11.864 6.828 -0.396 1.00 82.75 100 TYR A N 1
ATOM 803 C CA . TYR A 1 100 ? 12.261 6.862 1.019 1.00 82.75 100 TYR A CA 1
ATOM 804 C C . TYR A 1 100 ? 11.945 5.567 1.793 1.00 82.75 100 TYR A C 1
ATOM 806 O O . TYR A 1 100 ? 11.493 5.605 2.938 1.00 82.75 100 TYR A O 1
ATOM 814 N N . LEU A 1 101 ? 12.166 4.407 1.170 1.00 87.25 101 LEU A N 1
ATOM 815 C CA . LEU A 1 101 ? 11.926 3.085 1.757 1.00 87.25 101 LEU A CA 1
ATOM 816 C C . LEU A 1 101 ? 13.143 2.172 1.580 1.00 87.25 101 LEU A C 1
ATOM 818 O O . LEU A 1 101 ? 14.084 2.487 0.858 1.00 87.25 101 LEU A O 1
ATOM 822 N N . THR A 1 102 ? 13.132 1.020 2.249 1.00 88.62 102 THR A N 1
ATOM 823 C CA . THR A 1 102 ? 14.165 -0.005 2.067 1.00 88.62 102 THR A CA 1
ATOM 824 C C . THR A 1 102 ? 13.859 -0.886 0.858 1.00 88.62 102 THR A C 1
ATOM 826 O O . THR A 1 102 ? 12.698 -1.186 0.566 1.00 88.62 102 THR A O 1
ATOM 829 N N . SER A 1 103 ? 14.906 -1.365 0.187 1.00 90.81 103 SER A N 1
ATOM 830 C CA . SER A 1 103 ? 14.814 -2.225 -1.001 1.00 90.81 103 SER A CA 1
ATOM 831 C C . SER A 1 103 ? 14.010 -3.500 -0.746 1.00 90.81 103 SER A C 1
ATOM 833 O O . SER A 1 103 ? 13.156 -3.884 -1.543 1.00 90.81 103 SER A O 1
ATOM 835 N N . THR A 1 104 ? 14.210 -4.124 0.417 1.00 90.94 104 THR A N 1
ATOM 836 C CA . THR A 1 104 ? 13.460 -5.316 0.832 1.00 90.94 104 THR A CA 1
ATOM 837 C C . THR A 1 104 ? 11.965 -5.033 0.958 1.00 90.94 104 THR A C 1
ATOM 839 O O . THR A 1 104 ? 11.145 -5.825 0.492 1.00 90.94 104 THR A O 1
ATOM 842 N N . TYR A 1 105 ? 11.603 -3.894 1.556 1.00 88.44 105 TYR A N 1
ATOM 843 C CA . TYR A 1 105 ? 10.205 -3.525 1.750 1.00 88.44 105 TYR A CA 1
ATOM 844 C C . TYR A 1 105 ? 9.515 -3.223 0.420 1.00 88.44 105 TYR A C 1
ATOM 846 O O . TYR A 1 105 ? 8.427 -3.739 0.181 1.00 88.44 105 TYR A O 1
ATOM 854 N N . ILE A 1 106 ? 10.151 -2.461 -0.478 1.00 90.31 106 ILE A N 1
ATOM 855 C CA . ILE A 1 106 ? 9.545 -2.156 -1.782 1.00 90.31 106 ILE A CA 1
ATOM 856 C C . ILE A 1 106 ? 9.399 -3.404 -2.657 1.00 90.31 106 ILE A C 1
ATOM 858 O O . ILE A 1 106 ? 8.390 -3.531 -3.340 1.00 90.31 106 ILE A O 1
ATOM 862 N N . CYS A 1 107 ? 10.337 -4.356 -2.603 1.00 92.50 107 CYS A N 1
ATOM 863 C CA . CYS A 1 107 ? 10.229 -5.620 -3.333 1.00 92.50 107 CYS A CA 1
ATOM 864 C C . CYS A 1 107 ? 9.032 -6.445 -2.861 1.00 92.50 107 CYS A C 1
ATOM 866 O O . CYS A 1 107 ? 8.261 -6.942 -3.684 1.00 92.50 107 CYS A O 1
ATOM 868 N N . LEU A 1 108 ? 8.874 -6.579 -1.540 1.00 90.69 108 LEU A N 1
ATOM 869 C CA . LEU A 1 108 ? 7.750 -7.298 -0.946 1.00 90.69 108 LEU A CA 1
ATOM 870 C C . LEU A 1 108 ? 6.429 -6.608 -1.294 1.00 90.69 108 LEU A C 1
ATOM 872 O O . LEU A 1 108 ? 5.515 -7.252 -1.803 1.00 90.69 108 LEU A O 1
ATOM 876 N N . LEU A 1 109 ? 6.362 -5.295 -1.067 1.00 89.62 109 LEU A N 1
ATOM 877 C CA . LEU A 1 109 ? 5.165 -4.493 -1.284 1.00 89.62 109 LEU A CA 1
ATOM 878 C C . LEU A 1 109 ? 4.734 -4.509 -2.752 1.00 89.62 109 LEU A C 1
ATOM 880 O O . LEU A 1 109 ? 3.566 -4.732 -3.056 1.00 89.62 109 LEU A O 1
ATOM 884 N N . PHE A 1 110 ? 5.681 -4.316 -3.671 1.00 92.06 110 PHE A N 1
ATOM 885 C CA . PHE A 1 110 ? 5.406 -4.300 -5.102 1.00 92.06 110 PHE A CA 1
ATOM 886 C C . PHE A 1 110 ? 4.909 -5.651 -5.597 1.00 92.06 110 PHE A C 1
ATOM 888 O O . PHE A 1 110 ? 3.916 -5.703 -6.321 1.00 92.06 110 PHE A O 1
ATOM 895 N N . LYS A 1 111 ? 5.519 -6.749 -5.142 1.00 91.69 111 LYS A N 1
ATOM 896 C CA . LYS A 1 111 ? 5.054 -8.096 -5.480 1.00 91.69 111 LYS A CA 1
ATOM 897 C C . LYS A 1 111 ? 3.676 -8.400 -4.894 1.00 91.69 111 LYS A C 1
ATOM 899 O O . LYS A 1 111 ? 2.855 -8.998 -5.580 1.00 91.69 111 LYS A O 1
ATOM 904 N N . GLN A 1 112 ? 3.415 -7.979 -3.658 1.00 88.81 112 GLN A N 1
ATOM 905 C CA . GLN A 1 112 ? 2.134 -8.201 -2.989 1.00 88.81 112 GLN A CA 1
ATOM 906 C C . GLN A 1 112 ? 0.983 -7.456 -3.679 1.00 88.81 112 GLN A C 1
ATOM 908 O O . GLN A 1 112 ? -0.085 -8.030 -3.861 1.00 88.81 112 GLN A O 1
ATOM 913 N N . GLU A 1 113 ? 1.205 -6.207 -4.091 1.00 87.94 113 GLU A N 1
ATOM 914 C CA . GLU A 1 113 ? 0.162 -5.369 -4.698 1.00 87.94 113 GLU A CA 1
ATOM 915 C C . GLU A 1 113 ? 0.002 -5.593 -6.210 1.00 87.94 113 GLU A C 1
ATOM 917 O O . GLU A 1 113 ? -1.095 -5.454 -6.744 1.00 87.94 113 GLU A O 1
ATOM 922 N N . THR A 1 114 ? 1.083 -5.912 -6.933 1.00 88.88 114 THR A N 1
ATOM 923 C CA . THR A 1 114 ? 1.053 -6.027 -8.407 1.00 88.88 114 THR A CA 1
ATOM 924 C C . THR A 1 114 ? 1.105 -7.461 -8.929 1.00 88.88 114 THR A C 1
ATOM 926 O O . THR A 1 114 ? 0.838 -7.685 -10.107 1.00 88.88 114 THR A O 1
ATOM 929 N N . GLY A 1 115 ? 1.456 -8.431 -8.080 1.00 92.25 115 GLY A N 1
ATOM 930 C CA . GLY A 1 115 ? 1.638 -9.837 -8.450 1.00 92.25 115 GLY A CA 1
ATOM 931 C C . GLY A 1 115 ? 2.962 -10.153 -9.155 1.00 92.25 115 GLY A C 1
ATOM 932 O O . GLY A 1 115 ? 3.286 -11.326 -9.328 1.00 92.25 115 GLY A O 1
ATOM 933 N N . VAL A 1 116 ? 3.751 -9.139 -9.525 1.00 93.56 116 VAL A N 1
ATOM 934 C CA . VAL A 1 116 ? 5.028 -9.285 -10.241 1.00 93.56 116 VAL A CA 1
ATOM 935 C C . VAL A 1 116 ? 6.159 -8.581 -9.499 1.00 93.56 116 VAL A C 1
ATOM 937 O O . VAL A 1 116 ? 5.942 -7.700 -8.670 1.00 93.56 116 VAL A O 1
ATOM 940 N N . THR A 1 117 ? 7.396 -8.972 -9.773 1.00 94.31 117 THR A N 1
ATOM 941 C CA . THR A 1 117 ? 8.580 -8.306 -9.225 1.00 94.31 117 THR A CA 1
ATOM 942 C C . THR A 1 117 ? 8.882 -7.000 -9.962 1.00 94.31 117 THR A C 1
ATOM 944 O O . THR A 1 117 ? 8.490 -6.794 -11.112 1.00 94.31 117 THR A O 1
ATOM 947 N N . ILE A 1 118 ? 9.644 -6.121 -9.307 1.00 92.75 118 ILE A N 1
ATOM 948 C CA . ILE A 1 118 ? 10.116 -4.856 -9.890 1.00 92.75 118 ILE A CA 1
ATOM 949 C C . ILE A 1 118 ? 10.901 -5.110 -11.190 1.00 92.75 118 ILE A C 1
ATOM 951 O O . ILE A 1 118 ? 10.682 -4.428 -12.188 1.00 92.75 118 ILE A O 1
ATOM 955 N N . ASN A 1 119 ? 11.762 -6.133 -11.214 1.00 92.19 119 ASN A N 1
ATOM 956 C CA . ASN A 1 119 ? 12.572 -6.472 -12.389 1.00 92.19 119 ASN A CA 1
ATOM 957 C C . ASN A 1 119 ? 11.728 -6.992 -13.563 1.00 92.19 119 ASN A C 1
ATOM 959 O O . ASN A 1 119 ? 11.979 -6.621 -14.712 1.00 92.19 119 ASN A O 1
ATOM 963 N N . GLU A 1 120 ? 10.722 -7.828 -13.294 1.00 93.31 120 GLU A N 1
ATOM 964 C CA . GLU A 1 120 ? 9.784 -8.305 -14.321 1.00 93.31 120 GLU A CA 1
ATOM 965 C C . GLU A 1 120 ? 8.988 -7.139 -14.909 1.00 93.31 120 GLU A C 1
ATOM 967 O O . GLU A 1 120 ? 8.882 -7.016 -16.132 1.00 93.31 120 GLU A O 1
ATOM 972 N N . TYR A 1 121 ? 8.498 -6.236 -14.053 1.00 93.88 121 TYR A N 1
ATOM 973 C CA . TYR A 1 121 ? 7.801 -5.037 -14.501 1.00 93.88 121 TYR A CA 1
ATOM 974 C C . TYR A 1 121 ? 8.708 -4.161 -15.375 1.00 93.88 121 TYR A C 1
ATOM 976 O O . TYR A 1 121 ? 8.337 -3.842 -16.504 1.00 93.88 121 TYR A O 1
ATOM 984 N N . LEU A 1 122 ? 9.922 -3.838 -14.919 1.00 91.25 122 LEU A N 1
ATOM 985 C CA . LEU A 1 122 ? 10.878 -3.018 -15.671 1.00 91.25 122 LEU A CA 1
ATOM 986 C C . LEU A 1 122 ? 11.219 -3.636 -17.037 1.00 91.25 122 LEU A C 1
ATOM 988 O O . LEU A 1 122 ? 11.288 -2.938 -18.050 1.00 91.25 122 LEU A O 1
ATOM 992 N N . THR A 1 123 ? 11.377 -4.960 -17.081 1.00 92.25 123 THR A N 1
ATOM 993 C CA . THR A 1 123 ? 11.608 -5.703 -18.327 1.00 92.25 123 THR A CA 1
ATOM 994 C C . THR A 1 123 ? 10.419 -5.571 -19.276 1.00 92.25 123 THR A C 1
ATOM 996 O O . THR A 1 123 ? 10.603 -5.298 -20.463 1.00 92.25 123 THR A O 1
ATOM 999 N N . SER A 1 124 ? 9.192 -5.694 -18.763 1.00 92.31 124 SER A N 1
ATOM 1000 C CA . SER A 1 124 ? 7.978 -5.539 -19.570 1.00 92.31 124 SER A CA 1
ATOM 1001 C C . SER A 1 124 ? 7.848 -4.133 -20.171 1.00 92.31 124 SER A C 1
ATOM 1003 O O . SER A 1 124 ? 7.497 -3.999 -21.346 1.00 92.31 124 SER A O 1
ATOM 1005 N N . VAL A 1 125 ? 8.216 -3.093 -19.411 1.00 91.25 125 VAL A N 1
ATOM 1006 C CA . VAL A 1 125 ? 8.231 -1.700 -19.879 1.00 91.25 125 VAL A CA 1
ATOM 1007 C C . VAL A 1 125 ? 9.252 -1.526 -21.000 1.00 91.25 125 VAL A C 1
ATOM 1009 O O . VAL A 1 125 ? 8.901 -1.020 -22.064 1.00 91.25 125 VAL A O 1
ATOM 1012 N N . ARG A 1 126 ? 10.484 -2.019 -20.824 1.00 91.75 126 ARG A N 1
ATOM 1013 C CA . ARG A 1 126 ? 11.532 -1.963 -21.861 1.00 91.75 126 ARG A CA 1
ATOM 1014 C C . ARG A 1 126 ? 11.109 -2.663 -23.154 1.00 91.75 126 ARG A C 1
ATOM 1016 O O . ARG A 1 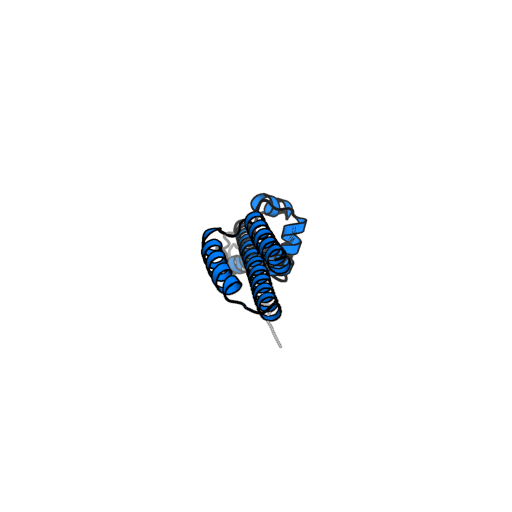126 ? 11.288 -2.105 -24.232 1.00 91.75 126 ARG A O 1
ATOM 1023 N N . ILE A 1 127 ? 10.494 -3.846 -23.061 1.00 91.19 127 ILE A N 1
ATOM 1024 C CA . ILE A 1 127 ? 9.980 -4.578 -24.232 1.00 91.19 127 ILE A CA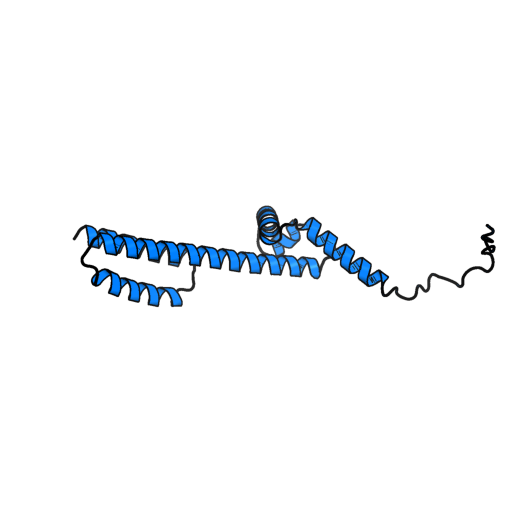 1
ATOM 1025 C C . ILE A 1 127 ? 8.867 -3.789 -24.924 1.00 91.19 127 ILE A C 1
ATOM 1027 O O . ILE A 1 127 ? 8.836 -3.718 -26.152 1.00 91.19 127 ILE A O 1
ATOM 1031 N N . LYS A 1 128 ? 7.943 -3.199 -24.159 1.00 90.88 128 LYS A N 1
ATOM 1032 C CA . LYS A 1 128 ? 6.854 -2.386 -24.710 1.00 90.88 128 LYS A CA 1
ATOM 1033 C C . LYS A 1 128 ? 7.398 -1.184 -25.485 1.00 90.88 128 LYS A C 1
ATOM 1035 O O . LYS A 1 128 ? 6.948 -0.941 -26.598 1.00 90.88 128 LYS A O 1
ATOM 1040 N N . GLN A 1 129 ? 8.384 -0.491 -24.924 1.00 88.75 129 GLN A N 1
ATOM 1041 C CA . GLN A 1 129 ? 9.024 0.661 -25.562 1.00 88.75 129 GLN A CA 1
ATOM 1042 C C . GLN A 1 129 ? 9.813 0.254 -26.813 1.00 88.75 129 GLN A C 1
ATOM 1044 O O . GLN A 1 129 ? 9.667 0.878 -27.858 1.00 88.75 129 GLN A O 1
ATOM 1049 N N . ALA A 1 130 ? 10.562 -0.851 -26.761 1.00 88.62 130 ALA A N 1
ATOM 1050 C CA . ALA A 1 130 ? 11.258 -1.385 -27.932 1.00 88.62 130 ALA A CA 1
ATOM 1051 C C . ALA A 1 130 ? 10.292 -1.749 -29.072 1.00 88.62 130 ALA A C 1
ATOM 1053 O O . ALA A 1 130 ? 10.559 -1.443 -30.229 1.00 88.62 130 ALA A O 1
ATOM 1054 N N . LYS A 1 131 ? 9.143 -2.363 -28.755 1.00 88.81 131 LYS A N 1
ATOM 1055 C CA . LYS A 1 131 ? 8.098 -2.647 -29.751 1.00 88.81 131 LYS A CA 1
ATOM 1056 C C . LYS A 1 131 ? 7.545 -1.377 -30.388 1.00 88.81 131 LYS A C 1
ATOM 1058 O O . LYS A 1 131 ? 7.225 -1.409 -31.568 1.00 88.81 131 LYS A O 1
ATOM 1063 N N . GLU A 1 132 ? 7.414 -0.298 -29.625 1.00 87.31 132 GLU A N 1
ATOM 1064 C CA . GLU A 1 132 ? 6.922 0.975 -30.149 1.00 87.31 132 GLU A CA 1
ATOM 1065 C C . GLU A 1 132 ? 7.945 1.630 -31.083 1.00 87.31 132 GLU A C 1
ATOM 1067 O O . GLU A 1 132 ? 7.598 2.009 -32.195 1.00 87.31 132 GLU A O 1
ATOM 1072 N N . LEU A 1 133 ? 9.225 1.631 -30.699 1.00 83.31 133 LEU A N 1
ATOM 1073 C CA . LEU A 1 133 ? 10.325 2.111 -31.546 1.00 83.31 133 LEU A CA 1
ATOM 1074 C C . LEU A 1 133 ? 10.471 1.315 -32.855 1.00 83.31 133 LEU A C 1
ATOM 1076 O O . LEU A 1 133 ? 10.905 1.860 -33.862 1.00 83.31 133 LEU A O 1
ATOM 1080 N N . LEU A 1 134 ? 10.107 0.029 -32.862 1.00 83.19 134 LEU A N 1
ATOM 1081 C CA . LEU A 1 134 ? 10.123 -0.802 -34.072 1.00 83.19 134 LEU A CA 1
ATOM 1082 C C . LEU A 1 134 ? 8.931 -0.554 -35.009 1.00 83.19 134 LEU A C 1
ATOM 1084 O O . LEU A 1 134 ? 9.012 -0.924 -36.178 1.00 83.19 134 LEU A O 1
ATOM 1088 N N . LYS A 1 135 ? 7.826 0.027 -34.522 1.00 80.94 135 LYS A N 1
ATOM 1089 C CA . LYS A 1 135 ? 6.682 0.398 -35.375 1.00 80.94 135 LYS A CA 1
ATOM 1090 C C . LYS A 1 135 ? 6.934 1.682 -36.153 1.00 80.94 135 LYS A C 1
ATOM 1092 O O . LYS A 1 135 ? 6.375 1.829 -37.233 1.00 80.94 135 LYS A O 1
ATOM 1097 N N . ASP A 1 136 ? 7.762 2.564 -35.603 1.00 62.81 136 ASP A N 1
ATOM 1098 C CA . ASP A 1 136 ? 8.127 3.845 -36.200 1.00 62.81 136 ASP A CA 1
ATOM 1099 C C . ASP A 1 136 ? 9.657 3.901 -36.369 1.00 62.81 136 ASP A C 1
ATOM 1101 O O . ASP A 1 136 ? 10.349 4.639 -35.660 1.00 62.81 136 ASP A O 1
ATOM 1105 N N . PRO A 1 137 ? 10.234 3.042 -37.237 1.00 58.84 137 PRO A N 1
ATOM 1106 C CA . PRO A 1 137 ? 11.667 3.053 -37.454 1.00 58.84 137 PRO A CA 1
ATOM 1107 C C . PRO A 1 137 ? 12.049 4.443 -37.980 1.00 58.84 137 PRO A C 1
ATOM 1109 O O . PRO A 1 137 ? 11.513 4.851 -39.016 1.00 58.84 137 PRO A O 1
ATOM 1112 N N . PRO A 1 138 ? 12.975 5.184 -37.335 1.00 54.12 138 PRO A N 1
ATOM 1113 C CA . PRO A 1 138 ? 13.581 6.322 -38.003 1.00 54.12 138 PRO A CA 1
ATOM 1114 C C . PRO A 1 138 ? 14.137 5.782 -39.316 1.00 54.12 138 PRO A C 1
ATOM 1116 O O . PRO A 1 138 ? 14.856 4.777 -39.307 1.00 54.12 138 PRO A O 1
ATOM 1119 N N . ALA A 1 139 ? 13.716 6.382 -40.433 1.00 52.09 139 ALA A N 1
ATOM 1120 C CA . ALA A 1 139 ? 14.178 6.018 -41.761 1.00 52.09 139 ALA A CA 1
ATOM 1121 C C . ALA A 1 139 ? 15.695 5.830 -41.691 1.00 52.09 139 ALA A C 1
ATOM 1123 O O . ALA A 1 139 ? 16.447 6.755 -41.390 1.00 52.09 139 ALA A O 1
ATOM 1124 N N . CYS A 1 140 ? 16.116 4.580 -41.831 1.00 46.44 140 CYS A N 1
ATOM 1125 C CA . CYS A 1 140 ? 17.492 4.186 -41.650 1.00 46.44 140 CYS A CA 1
ATOM 1126 C C . CYS A 1 140 ? 18.297 4.798 -42.801 1.00 46.44 140 CYS A C 1
ATOM 1128 O O . CYS A 1 140 ? 18.372 4.205 -43.872 1.00 46.44 140 CYS A O 1
ATOM 1130 N N . GLU A 1 141 ? 18.935 5.952 -42.578 1.00 49.31 141 GLU A N 1
ATOM 1131 C CA . GLU A 1 141 ? 19.962 6.517 -43.476 1.00 49.31 141 GLU A CA 1
ATOM 1132 C C . GLU A 1 141 ? 21.176 5.574 -43.645 1.00 49.31 141 GLU A C 1
ATOM 1134 O O . GLU A 1 141 ? 22.082 5.843 -44.427 1.00 49.31 141 GLU A O 1
ATOM 1139 N N . ILE A 1 142 ? 21.188 4.433 -42.944 1.00 53.28 142 ILE A N 1
ATOM 1140 C CA . ILE A 1 142 ? 22.222 3.395 -43.019 1.00 53.28 142 ILE A CA 1
ATOM 1141 C C . ILE A 1 142 ? 21.836 2.278 -44.014 1.00 53.28 142 ILE A C 1
ATOM 1143 O O . ILE A 1 142 ? 22.695 1.502 -44.430 1.00 53.28 142 ILE A O 1
ATOM 1147 N N . CYS A 1 143 ? 20.584 2.206 -44.484 1.00 45.78 143 CYS A N 1
ATOM 1148 C CA . CYS A 1 143 ? 20.230 1.343 -45.612 1.00 45.78 143 CYS A CA 1
ATOM 1149 C C . CYS A 1 143 ? 20.432 2.120 -46.921 1.00 45.78 143 CYS A C 1
ATOM 1151 O O . CYS A 1 143 ? 19.511 2.733 -47.455 1.00 45.78 143 CYS A O 1
ATOM 1153 N N . GLY A 1 144 ? 21.664 2.100 -47.438 1.00 53.72 144 GLY A N 1
ATOM 1154 C CA . GLY A 1 144 ? 21.921 2.458 -48.834 1.00 53.72 144 GLY A CA 1
ATOM 1155 C C . GLY A 1 144 ? 21.038 1.629 -49.786 1.00 53.72 144 GLY A C 1
ATOM 1156 O O . GLY A 1 144 ? 20.558 0.560 -49.394 1.00 53.72 144 GLY A O 1
ATOM 1157 N N . PRO A 1 145 ? 20.797 2.102 -51.025 1.00 52.06 145 PRO A N 1
ATOM 1158 C CA . PRO A 1 145 ? 19.915 1.426 -51.970 1.00 52.06 145 PRO A CA 1
ATOM 1159 C C . PRO A 1 145 ? 20.332 -0.037 -52.109 1.00 52.06 145 PRO A C 1
ATOM 1161 O O . PRO A 1 145 ? 21.513 -0.342 -52.282 1.00 52.06 145 PRO A O 1
ATOM 1164 N N . THR A 1 146 ? 19.352 -0.932 -51.998 1.00 52.75 146 THR A N 1
ATOM 1165 C CA . THR A 1 146 ? 19.503 -2.380 -52.178 1.00 52.75 146 THR A CA 1
ATOM 1166 C C . THR A 1 146 ? 20.475 -2.686 -53.327 1.00 52.75 146 THR A C 1
ATOM 1168 O O . THR A 1 146 ? 20.201 -2.266 -54.457 1.00 52.75 146 THR A O 1
ATOM 1171 N N . PRO A 1 147 ? 21.599 -3.388 -53.086 1.00 50.78 147 PRO A N 1
ATOM 1172 C CA . PRO A 1 147 ? 22.542 -3.729 -54.143 1.00 50.78 147 PRO A CA 1
ATOM 1173 C C . PRO A 1 147 ? 21.856 -4.567 -55.224 1.00 50.78 147 PRO A C 1
ATOM 1175 O O . PRO A 1 147 ? 21.162 -5.536 -54.921 1.00 50.78 147 PRO A O 1
ATOM 1178 N N . SER A 1 148 ? 22.107 -4.237 -56.490 1.00 52.91 148 SER A N 1
ATOM 1179 C CA . SER A 1 148 ? 21.596 -4.901 -57.703 1.00 52.91 148 SER A CA 1
ATOM 1180 C C . SER A 1 148 ? 22.016 -6.373 -57.882 1.00 52.91 148 SER A C 1
ATOM 1182 O O . SER A 1 148 ? 21.810 -6.944 -58.949 1.00 52.91 148 SER A O 1
ATOM 1184 N N . TRP A 1 149 ? 22.604 -6.995 -56.859 1.00 49.19 149 TRP A N 1
ATOM 1185 C CA . TRP A 1 149 ? 23.177 -8.340 -56.896 1.00 49.19 149 TRP A CA 1
ATOM 1186 C C . TRP A 1 149 ? 22.353 -9.391 -56.151 1.00 49.19 149 TRP A C 1
ATOM 1188 O O . TRP A 1 149 ? 22.846 -10.501 -55.987 1.00 49.19 149 TRP A O 1
ATOM 1198 N N . VAL A 1 150 ? 21.125 -9.094 -55.701 1.00 51.16 150 VAL A N 1
ATOM 1199 C CA . VAL A 1 150 ? 20.235 -10.133 -55.153 1.00 51.16 150 VAL A CA 1
ATOM 1200 C C . VAL A 1 150 ? 19.826 -11.058 -56.304 1.00 51.16 150 VAL A C 1
ATOM 1202 O O . VAL A 1 150 ? 19.038 -10.638 -57.156 1.00 51.16 150 VAL A O 1
ATOM 1205 N N . PRO A 1 151 ? 20.340 -12.300 -56.382 1.00 44.28 151 PRO A N 1
ATOM 1206 C CA . PRO A 1 151 ? 19.924 -13.223 -57.417 1.00 44.28 151 PRO A CA 1
ATOM 1207 C C . PRO A 1 151 ? 18.497 -13.635 -57.082 1.00 44.28 151 PRO A C 1
ATOM 1209 O O . PRO A 1 151 ? 18.203 -14.031 -55.952 1.00 44.28 151 PRO A O 1
ATOM 1212 N N . SER A 1 152 ? 17.612 -13.520 -58.063 1.00 52.12 152 SER A N 1
ATOM 1213 C CA . SER A 1 152 ? 16.266 -14.069 -58.040 1.00 52.12 152 SER A CA 1
ATOM 1214 C C . SER A 1 152 ? 16.337 -15.559 -57.701 1.00 52.12 152 SER A C 1
ATOM 1216 O O . SER A 1 152 ? 16.546 -16.404 -58.569 1.00 52.12 152 SER A O 1
ATOM 1218 N N . LEU A 1 153 ? 16.169 -15.886 -56.418 1.00 40.50 153 LEU A N 1
ATOM 1219 C CA . LEU A 1 153 ? 15.853 -17.233 -55.966 1.00 40.50 153 LEU A CA 1
ATOM 1220 C C . LEU A 1 153 ? 14.472 -17.560 -56.526 1.00 40.50 153 LEU A C 1
ATOM 1222 O O . LEU A 1 153 ? 13.436 -17.244 -55.944 1.00 40.50 153 LEU A O 1
ATOM 1226 N N . GLY A 1 154 ? 14.500 -18.135 -57.727 1.00 40.53 154 GLY A N 1
ATOM 1227 C CA . GLY A 1 154 ? 13.378 -18.795 -58.351 1.00 40.53 154 GLY A CA 1
ATOM 1228 C C . GLY A 1 154 ? 12.875 -19.869 -57.405 1.00 40.53 154 GLY A C 1
ATOM 1229 O O . GLY A 1 154 ? 13.473 -20.933 -57.268 1.00 40.53 154 GLY A O 1
ATOM 1230 N N . VAL A 1 155 ? 11.758 -19.570 -56.755 1.00 42.44 155 VAL A N 1
ATOM 1231 C CA . VAL A 1 155 ? 10.847 -20.594 -56.269 1.00 42.44 155 VAL A CA 1
ATOM 1232 C C . VAL A 1 155 ? 10.362 -21.326 -57.516 1.00 42.44 155 VAL A C 1
ATOM 1234 O O . VAL A 1 155 ? 9.635 -20.770 -58.338 1.00 42.44 155 VAL A O 1
ATOM 1237 N N . SER A 1 156 ? 10.821 -22.555 -57.701 1.00 42.09 156 SER A N 1
ATOM 1238 C CA . SER A 1 156 ? 10.175 -23.514 -58.584 1.00 42.09 156 SER A CA 1
ATOM 1239 C C . SER A 1 156 ? 9.908 -24.774 -57.781 1.00 42.09 156 SER A C 1
ATOM 1241 O O . SER A 1 156 ? 10.802 -25.319 -57.136 1.00 42.09 156 SER A O 1
ATOM 1243 N N . VAL A 1 157 ? 8.613 -25.076 -57.786 1.00 41.38 157 VAL A N 1
ATOM 1244 C CA . VAL A 1 157 ? 7.886 -26.276 -57.366 1.00 41.38 157 VAL A CA 1
ATOM 1245 C C . VAL A 1 157 ? 8.641 -27.565 -57.664 1.00 41.38 157 VAL A C 1
ATOM 1247 O O . VAL A 1 157 ? 9.248 -27.644 -58.755 1.00 41.38 157 VAL A O 1
#

InterPro domains:
  IPR009057 Homedomain-like superfamily [SSF46689] (73-123)
  IPR018060 AraC-like, DNA binding HTH domain [PS01124] (76-142)

Radius of gyration: 30.05 Å; chains: 1; bounding box: 52×42×98 Å

Foldseek 3Di:
DVLVVVLVVLLVVLVVVCVVLPDPVVVVVVVSVVLVVVCVVDPDPVVSVVSSVVVVVVSVVVSVVVVVVVLVVLLVQLVVVLLVCLVDPDDLCNSCVVSVHDSVVCQVSNCVVPVDGSVVVSVVSVVVVVVVCVVVPPPPPVDDPDDPPPPPPDPDD

Sequence (157 aa):
MAALLSSISLLLLGSRLMLELNIQAQEMEEREHSLWELIIKQETILDLRKLVESYLIDVCRLIGEKRSGKSKNVIERIRSVMDKRYSENLLVDDIAKEVYLTSTYICLLFKQETGVTINEYLTSVRIKQAKELLKDPPACEICGPTPSWVPSLGVSV

Organism: NCBI:txid1778678

pLDDT: mean 73.72, std 15.27, range [40.5, 94.31]

Secondary structure (DSSP, 8-state):
-HHHHHHHHHHHHHHHHHHHTT--HHHHHHHHHHHHHHHHT---HHHHHHHHHHHHHHHHHHHHHHHHHHHHHHHHHHHHHHHHHTTS---HHHHHHHTTS-HHHHHHHHHHHHSS-HHHHHHHHHHHHHHHHHHS----TT--S--TT--------